Protein AF-A0A3M1HMU3-F1 (afdb_monomer_lite)

Sequence (70 aa):
PLDGEDIIYFSPFRPDPAAPYADIAKAEGIEMLDEDDARAQERAIRARLTQPMPPAGPKRVPYNLHDFVY

Foldseek 3Di:
DAAQVAEDEQEFDDQDPPDPCNVVCVVVVNDGDDPVVSVVVVVVVVVPDPADDPNGGHHYDYDDVVVDDD

Structure (mmCIF, N/CA/C/O backbone):
data_AF-A0A3M1HMU3-F1
#
_entry.id   AF-A0A3M1HMU3-F1
#
loop_
_atom_site.group_PDB
_atom_site.id
_atom_site.type_symbol
_atom_site.label_atom_id
_atom_site.label_alt_id
_atom_site.label_comp_id
_atom_site.label_asym_id
_atom_site.label_entity_id
_atom_site.label_seq_id
_atom_site.pdbx_PDB_ins_code
_atom_site.Cartn_x
_atom_site.Cartn_y
_atom_site.Cartn_z
_atom_site.occupancy
_atom_site.B_iso_or_equiv
_atom_site.auth_seq_id
_atom_site.auth_comp_id
_atom_site.auth_asym_id
_atom_site.auth_atom_id
_atom_site.pdbx_PDB_model_num
ATOM 1 N N . PRO A 1 1 ? 10.019 -14.453 -9.838 1.00 79.75 1 PRO A N 1
ATOM 2 C CA . PRO A 1 1 ? 10.183 -12.988 -10.001 1.00 79.75 1 PRO A CA 1
ATOM 3 C C . PRO A 1 1 ? 8.882 -12.426 -10.561 1.00 79.75 1 PRO A C 1
ATOM 5 O O . PRO A 1 1 ? 8.268 -13.145 -11.337 1.00 79.75 1 PRO A O 1
ATOM 8 N N . LEU A 1 2 ? 8.467 -11.224 -10.156 1.00 89.00 2 LEU A N 1
ATOM 9 C CA . LEU A 1 2 ? 7.329 -10.569 -10.808 1.00 89.00 2 LEU A CA 1
ATOM 10 C C . LEU A 1 2 ? 7.764 -10.041 -12.181 1.00 89.00 2 LEU A C 1
ATOM 12 O O . LEU A 1 2 ? 8.868 -9.494 -12.282 1.00 89.00 2 LEU A O 1
ATOM 16 N N . ASP A 1 3 ? 6.924 -10.191 -13.196 1.00 92.50 3 ASP A N 1
ATOM 17 C CA . ASP A 1 3 ? 7.194 -9.810 -14.583 1.00 92.50 3 ASP A CA 1
ATOM 18 C C . ASP A 1 3 ? 6.154 -8.818 -15.142 1.00 92.50 3 ASP A C 1
ATOM 20 O O . ASP A 1 3 ? 5.402 -8.197 -14.393 1.00 92.50 3 ASP A O 1
ATOM 24 N N . GLY A 1 4 ? 6.185 -8.572 -16.456 1.00 91.69 4 GLY A N 1
ATOM 25 C CA . GLY A 1 4 ? 5.323 -7.597 -17.134 1.00 91.69 4 GLY A CA 1
ATOM 26 C C . GLY A 1 4 ? 3.828 -7.930 -17.144 1.00 91.69 4 GLY A C 1
ATOM 27 O O . GLY A 1 4 ? 3.014 -7.030 -17.388 1.00 91.69 4 GLY A O 1
ATOM 28 N N . GLU A 1 5 ? 3.469 -9.186 -16.873 1.00 93.75 5 GLU A N 1
ATOM 29 C CA . GLU A 1 5 ? 2.082 -9.647 -16.790 1.00 93.75 5 GLU A CA 1
ATOM 30 C C . GLU A 1 5 ? 1.506 -9.484 -15.375 1.00 93.75 5 GLU A C 1
ATOM 32 O O . GLU A 1 5 ? 0.287 -9.469 -15.196 1.00 93.75 5 GLU A O 1
ATOM 37 N N . ASP A 1 6 ? 2.362 -9.274 -14.373 1.00 92.75 6 ASP A N 1
ATOM 38 C CA . ASP A 1 6 ? 1.952 -9.075 -12.988 1.00 92.75 6 ASP A CA 1
ATOM 39 C C . ASP A 1 6 ? 1.469 -7.645 -12.700 1.00 92.75 6 ASP A C 1
ATOM 41 O O . ASP A 1 6 ? 1.907 -6.650 -13.295 1.00 92.75 6 ASP A O 1
ATOM 45 N N . ILE A 1 7 ? 0.587 -7.532 -11.703 1.00 91.00 7 ILE A N 1
ATOM 46 C CA . ILE A 1 7 ? 0.043 -6.259 -11.227 1.00 91.00 7 ILE A CA 1
ATOM 47 C C . ILE A 1 7 ? 0.254 -6.130 -9.716 1.00 91.00 7 ILE A C 1
ATOM 49 O O . ILE A 1 7 ? -0.134 -6.996 -8.936 1.00 91.00 7 ILE A O 1
ATOM 53 N N . ILE A 1 8 ? 0.835 -5.008 -9.297 1.00 90.69 8 ILE A N 1
ATOM 54 C CA . ILE A 1 8 ? 0.921 -4.590 -7.898 1.00 90.69 8 ILE A CA 1
ATOM 55 C C . ILE A 1 8 ? -0.150 -3.531 -7.649 1.00 90.69 8 ILE A C 1
ATOM 57 O O . ILE A 1 8 ? -0.100 -2.434 -8.219 1.00 90.69 8 ILE A O 1
ATOM 61 N N . TYR A 1 9 ? -1.083 -3.858 -6.759 1.00 89.75 9 TYR A N 1
ATOM 62 C CA . TYR A 1 9 ? -2.133 -2.957 -6.301 1.00 89.75 9 TYR A CA 1
ATOM 63 C C . TYR A 1 9 ? -1.709 -2.216 -5.036 1.00 89.75 9 TYR A C 1
ATOM 65 O O . TYR A 1 9 ? -1.198 -2.814 -4.090 1.00 89.75 9 TYR A O 1
ATOM 73 N N . PHE A 1 10 ? -1.977 -0.914 -5.007 1.00 88.62 10 PHE A N 1
ATOM 74 C CA . PHE A 1 10 ? -1.866 -0.094 -3.806 1.00 88.62 10 PHE A CA 1
ATOM 75 C C . PHE A 1 10 ? -3.267 0.239 -3.303 1.00 88.62 10 PHE A C 1
ATOM 77 O O . PHE A 1 10 ? -3.971 1.029 -3.929 1.00 88.62 10 PHE A O 1
ATOM 84 N N . SER A 1 11 ? -3.673 -0.385 -2.197 1.00 86.25 11 SER A N 1
ATOM 85 C CA . SER A 1 11 ? -4.956 -0.125 -1.542 1.00 86.25 11 SER A CA 1
ATOM 86 C C . SER A 1 11 ? -4.721 0.531 -0.188 1.00 86.25 11 SER A C 1
ATOM 88 O O . SER A 1 11 ? -4.021 -0.057 0.639 1.00 86.25 11 SER A O 1
ATOM 90 N N . PRO A 1 12 ? -5.329 1.696 0.086 1.00 85.06 12 PRO A N 1
ATOM 91 C CA . PRO A 1 12 ? -5.412 2.209 1.443 1.00 85.06 12 PRO A CA 1
ATOM 92 C C . PRO A 1 12 ? -6.093 1.188 2.357 1.00 85.06 12 PRO A C 1
ATOM 94 O O . PRO A 1 12 ? -7.042 0.511 1.948 1.00 85.06 12 PRO A O 1
ATOM 97 N N . PHE A 1 13 ? -5.631 1.098 3.602 1.00 87.06 13 PHE A N 1
ATOM 98 C CA . PHE A 1 13 ? -6.349 0.355 4.629 1.00 87.06 13 PHE A CA 1
ATOM 99 C C . PHE A 1 13 ? -7.668 1.070 4.938 1.00 87.06 13 PHE A C 1
ATOM 101 O O . PHE A 1 13 ? -7.687 2.276 5.184 1.00 87.06 13 PHE A O 1
ATOM 108 N N . ARG A 1 14 ? -8.776 0.328 4.918 1.00 85.44 14 ARG A N 1
ATOM 109 C CA . ARG A 1 14 ? -10.099 0.812 5.315 1.00 85.44 14 ARG A CA 1
ATOM 110 C C . ARG A 1 14 ? -10.675 -0.191 6.312 1.00 85.44 14 ARG A C 1
ATOM 112 O O . ARG A 1 14 ? -10.872 -1.341 5.927 1.00 85.44 14 ARG A O 1
ATOM 119 N N . PRO A 1 15 ? -10.916 0.197 7.574 1.00 82.25 15 PRO A N 1
ATOM 120 C CA . PRO A 1 15 ? -11.532 -0.704 8.530 1.00 82.25 15 PRO A CA 1
ATOM 121 C C . PRO A 1 15 ? -12.977 -0.971 8.108 1.00 82.25 15 PRO A C 1
ATOM 123 O O . PRO A 1 15 ? -13.781 -0.048 7.981 1.00 82.25 15 PRO A O 1
ATOM 126 N N . ASP A 1 16 ? -13.297 -2.242 7.907 1.00 86.19 16 ASP A N 1
ATOM 127 C CA . ASP A 1 16 ? -14.657 -2.725 7.713 1.00 86.19 16 ASP A CA 1
ATOM 128 C C . ASP A 1 16 ? -15.015 -3.618 8.910 1.00 86.19 16 ASP A C 1
ATOM 130 O O . ASP A 1 16 ? -14.407 -4.676 9.064 1.00 86.19 16 ASP A O 1
ATOM 134 N N . PRO A 1 17 ? -15.974 -3.221 9.767 1.00 83.81 17 PRO A N 1
ATOM 135 C CA . PRO A 1 17 ? -16.392 -4.016 10.921 1.00 83.81 17 PRO A CA 1
ATOM 136 C C . PRO A 1 17 ? -16.921 -5.413 10.573 1.00 83.81 17 PRO A C 1
ATOM 138 O O . PRO A 1 17 ? -16.932 -6.281 11.441 1.00 83.81 17 PRO A O 1
ATOM 141 N N . ALA A 1 18 ? -17.386 -5.634 9.340 1.00 88.25 18 ALA A N 1
ATOM 142 C CA . ALA A 1 18 ? -17.848 -6.938 8.873 1.00 88.25 18 ALA A CA 1
ATOM 143 C C . ALA A 1 18 ? -16.709 -7.806 8.311 1.00 88.25 18 ALA A C 1
ATOM 145 O O . ALA A 1 18 ? -16.916 -8.990 8.033 1.00 88.25 18 ALA A O 1
ATOM 146 N N . ALA A 1 19 ? -15.511 -7.243 8.127 1.00 85.56 19 ALA A N 1
ATOM 147 C CA . ALA A 1 19 ? -14.403 -7.968 7.538 1.00 85.56 19 ALA A CA 1
ATOM 148 C C . ALA A 1 19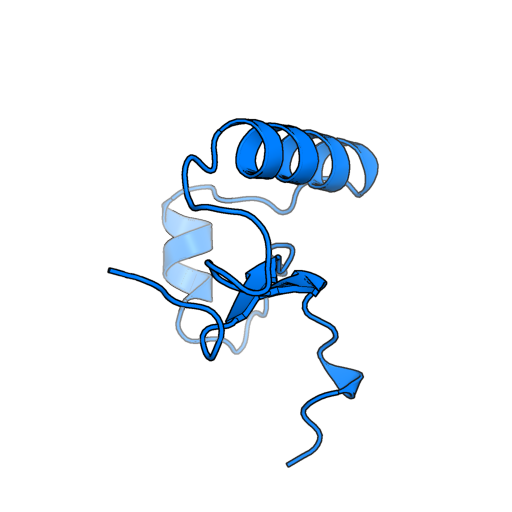 ? -13.720 -8.905 8.553 1.00 85.56 19 ALA A C 1
ATOM 150 O O . ALA A 1 19 ? -13.489 -8.517 9.700 1.00 85.56 19 ALA A O 1
ATOM 151 N N . PRO A 1 20 ? -13.274 -10.104 8.129 1.00 85.94 20 PRO A N 1
ATOM 152 C CA . PRO A 1 20 ? -12.602 -11.067 9.010 1.00 85.94 20 PRO A CA 1
ATOM 153 C C . PRO A 1 20 ? -11.332 -10.547 9.702 1.00 85.94 20 PRO A C 1
ATOM 155 O O . PRO A 1 20 ? -10.894 -11.115 10.697 1.00 85.94 20 PRO A O 1
ATOM 158 N N . TYR A 1 21 ? -10.715 -9.489 9.167 1.00 82.75 21 TYR A N 1
ATOM 159 C CA . TYR A 1 21 ? -9.491 -8.893 9.707 1.00 82.75 21 TYR A CA 1
ATOM 160 C C . TYR A 1 21 ? -9.746 -7.750 10.703 1.00 82.75 21 TYR A C 1
ATOM 162 O O . TYR A 1 21 ? -8.787 -7.228 11.272 1.00 82.75 21 TYR A O 1
ATOM 170 N N . ALA A 1 22 ? -11.002 -7.345 10.924 1.00 87.38 22 ALA A N 1
ATOM 171 C CA . ALA A 1 22 ? -11.341 -6.188 11.754 1.00 87.38 22 ALA A CA 1
ATOM 172 C C . ALA A 1 22 ? -10.872 -6.348 13.208 1.00 87.38 22 ALA A C 1
ATOM 174 O O . ALA A 1 22 ? -10.284 -5.428 13.780 1.00 87.38 22 ALA A O 1
ATOM 175 N N . ASP A 1 23 ? -11.072 -7.537 13.781 1.00 89.38 23 ASP A N 1
ATOM 176 C CA . ASP A 1 23 ? -10.671 -7.840 15.157 1.00 89.38 23 ASP A CA 1
ATOM 177 C C . ASP A 1 23 ? -9.151 -7.821 15.329 1.00 89.38 23 ASP A C 1
ATOM 179 O O . ASP A 1 23 ? -8.649 -7.327 16.338 1.00 89.38 23 ASP A O 1
ATOM 183 N N . ILE A 1 24 ? -8.414 -8.295 14.318 1.00 91.25 24 ILE A N 1
ATOM 184 C CA . ILE A 1 24 ? -6.947 -8.279 14.311 1.00 91.25 24 ILE A CA 1
ATOM 185 C C . ILE A 1 24 ? -6.452 -6.835 14.248 1.00 91.25 24 ILE A C 1
ATOM 187 O O . ILE A 1 24 ? -5.632 -6.434 15.067 1.00 91.25 24 ILE A O 1
ATOM 191 N N . ALA A 1 25 ? -6.986 -6.033 13.322 1.00 90.06 25 ALA A N 1
ATOM 192 C CA . ALA A 1 25 ? -6.607 -4.629 13.201 1.00 90.06 25 ALA A CA 1
ATOM 193 C C . ALA A 1 25 ? -6.844 -3.867 14.512 1.00 90.06 25 ALA A C 1
ATOM 195 O O . ALA A 1 25 ? -5.976 -3.129 14.968 1.00 90.06 25 ALA A O 1
ATOM 196 N N . LYS A 1 26 ? -7.984 -4.109 15.166 1.00 90.00 26 LYS A N 1
ATOM 197 C CA . LYS A 1 26 ? -8.300 -3.510 16.463 1.00 90.00 26 LYS A CA 1
ATOM 198 C C . LYS A 1 26 ? -7.358 -3.974 17.577 1.00 90.00 26 LYS A C 1
ATOM 200 O O . LYS A 1 26 ? -6.920 -3.145 18.368 1.00 90.00 26 LYS A O 1
ATOM 205 N N . ALA A 1 27 ? -7.071 -5.273 17.664 1.00 93.25 27 ALA A N 1
ATOM 206 C CA . ALA A 1 27 ? -6.191 -5.834 18.691 1.00 93.25 27 ALA A CA 1
ATOM 207 C C . ALA A 1 27 ? -4.754 -5.299 18.584 1.00 93.25 27 ALA A C 1
ATOM 209 O O . ALA A 1 27 ? -4.118 -5.044 19.604 1.00 93.25 27 ALA A O 1
ATOM 210 N N . GLU A 1 28 ? -4.284 -5.070 17.359 1.00 94.38 28 GLU A N 1
ATOM 211 C CA . GLU A 1 28 ? -2.952 -4.534 17.062 1.00 94.38 28 GLU A CA 1
ATOM 212 C C . GLU A 1 28 ? -2.902 -2.993 17.068 1.00 94.38 28 GLU A C 1
ATOM 214 O O . GLU A 1 28 ? -1.856 -2.406 16.795 1.00 94.38 28 GLU A O 1
ATOM 219 N N . GLY A 1 29 ? -4.020 -2.315 17.360 1.00 92.50 29 GLY A N 1
ATOM 220 C CA . GLY A 1 29 ? -4.091 -0.850 17.352 1.00 92.50 29 GLY A CA 1
ATOM 221 C C . GLY A 1 29 ? -3.836 -0.234 15.972 1.00 92.50 29 GLY A C 1
ATOM 222 O O . GLY A 1 29 ? -3.306 0.870 15.874 1.00 92.50 29 GLY A O 1
ATOM 223 N N . ILE A 1 30 ? -4.170 -0.956 14.899 1.00 90.75 30 ILE A N 1
ATOM 224 C CA . ILE A 1 30 ? -4.029 -0.478 13.525 1.00 90.75 30 ILE A CA 1
ATOM 225 C C . ILE A 1 30 ? -5.176 0.478 13.223 1.00 90.75 30 ILE A C 1
ATOM 227 O O . ILE A 1 30 ? -6.346 0.091 13.162 1.00 90.75 30 ILE A O 1
ATOM 231 N N . GLU A 1 31 ? -4.816 1.729 12.974 1.00 90.38 31 GLU A N 1
ATOM 232 C CA . GLU A 1 31 ? -5.749 2.789 12.625 1.00 90.38 31 GLU A CA 1
ATOM 233 C C . GLU A 1 31 ? -5.604 3.188 11.155 1.00 90.38 31 GLU A C 1
ATOM 235 O O . GLU A 1 31 ? -4.564 3.006 10.515 1.00 90.38 31 GLU A O 1
ATOM 240 N N . MET A 1 32 ? -6.687 3.724 10.599 1.00 90.38 32 MET A N 1
ATOM 241 C CA . MET A 1 32 ? -6.670 4.286 9.258 1.00 90.38 32 MET A CA 1
ATOM 242 C C . MET A 1 32 ? -5.879 5.595 9.272 1.00 90.38 32 MET A C 1
ATOM 244 O O . MET A 1 32 ? -6.197 6.496 10.044 1.00 90.38 32 MET A O 1
ATOM 248 N N . LEU A 1 33 ? -4.890 5.706 8.386 1.00 91.00 33 LEU A N 1
ATOM 249 C CA . LEU A 1 33 ? -4.206 6.973 8.140 1.00 91.00 33 LEU A CA 1
ATOM 250 C C . LEU A 1 33 ? -5.163 7.980 7.496 1.00 91.00 33 LEU A C 1
ATOM 252 O O . LEU A 1 33 ? -6.077 7.599 6.753 1.00 91.00 33 LEU A O 1
ATOM 256 N N . ASP A 1 34 ? -4.919 9.267 7.731 1.00 92.56 34 ASP A N 1
ATOM 257 C CA . ASP A 1 34 ? -5.541 10.292 6.904 1.00 92.56 34 ASP A CA 1
ATOM 258 C C . ASP A 1 34 ? -5.055 10.200 5.446 1.00 92.56 34 ASP A C 1
ATOM 260 O O . ASP A 1 34 ? -4.151 9.433 5.093 1.00 92.56 34 ASP A O 1
ATOM 264 N N . GLU A 1 35 ? -5.713 10.940 4.557 1.00 88.56 35 GLU A N 1
ATOM 265 C CA . GLU A 1 35 ? -5.459 10.820 3.125 1.00 88.56 35 GLU A CA 1
ATOM 266 C C . GLU A 1 35 ? -4.045 11.274 2.727 1.00 88.56 35 GLU A C 1
ATOM 268 O O . GLU A 1 35 ? -3.437 10.680 1.830 1.00 88.56 35 GLU A O 1
ATOM 273 N N . ASP A 1 36 ? -3.495 12.290 3.389 1.00 92.94 36 ASP A N 1
ATOM 274 C CA . ASP A 1 36 ? -2.182 12.829 3.048 1.00 92.94 36 ASP A CA 1
ATOM 275 C C . ASP A 1 36 ? -1.060 11.916 3.553 1.00 92.94 36 ASP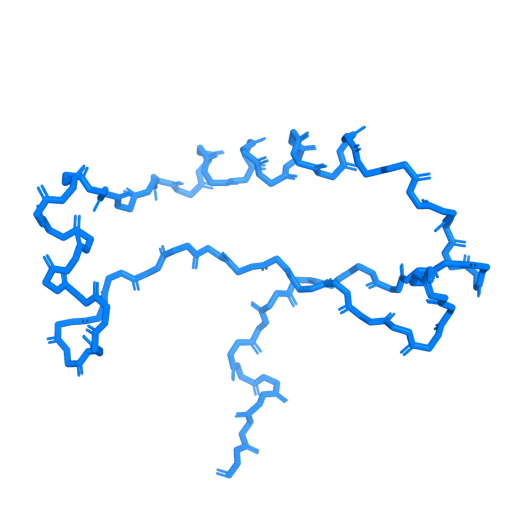 A C 1
ATOM 277 O O . ASP A 1 36 ? -0.109 11.642 2.805 1.00 92.94 36 ASP A O 1
ATOM 281 N N . ASP A 1 37 ? -1.217 11.355 4.751 1.00 94.12 37 ASP A N 1
ATOM 282 C CA . ASP A 1 37 ? -0.317 10.355 5.319 1.00 94.12 37 ASP A CA 1
ATOM 283 C C . ASP A 1 37 ? -0.358 9.044 4.530 1.00 94.12 37 ASP A C 1
ATOM 285 O O . ASP A 1 37 ? 0.693 8.479 4.206 1.00 94.12 37 ASP A O 1
ATOM 289 N N . ALA A 1 38 ? -1.546 8.586 4.120 1.00 91.38 38 ALA A N 1
ATOM 290 C CA . ALA A 1 38 ? -1.689 7.411 3.263 1.00 91.38 38 ALA A CA 1
ATOM 291 C C . ALA A 1 38 ? -0.967 7.606 1.918 1.00 91.38 38 ALA A C 1
ATOM 293 O O . ALA A 1 38 ? -0.204 6.739 1.478 1.00 91.38 38 ALA A O 1
ATOM 294 N N . ARG A 1 39 ? -1.126 8.777 1.282 1.00 90.12 39 ARG A N 1
ATOM 295 C CA . ARG A 1 39 ? -0.406 9.120 0.043 1.00 90.12 39 ARG A CA 1
ATOM 296 C C . ARG A 1 39 ? 1.105 9.199 0.267 1.00 90.12 39 ARG A C 1
ATOM 298 O O . ARG A 1 39 ? 1.875 8.790 -0.605 1.00 90.12 39 ARG A O 1
ATOM 305 N N . ALA A 1 40 ? 1.558 9.740 1.397 1.00 93.81 40 ALA A N 1
ATOM 306 C CA . ALA A 1 40 ? 2.979 9.809 1.733 1.00 93.81 40 ALA A CA 1
ATOM 307 C C . ALA A 1 40 ? 3.582 8.413 1.923 1.00 93.81 40 ALA A C 1
ATOM 309 O O . ALA A 1 40 ? 4.650 8.123 1.371 1.00 93.81 40 ALA A O 1
ATOM 310 N N . GLN A 1 41 ? 2.870 7.535 2.626 1.00 93.31 41 GLN A N 1
ATOM 311 C CA . GLN A 1 41 ? 3.251 6.142 2.807 1.00 93.31 41 GLN A CA 1
ATOM 312 C C . GLN A 1 41 ? 3.325 5.408 1.461 1.00 93.31 41 GLN A C 1
ATOM 314 O O . GLN A 1 41 ? 4.339 4.770 1.171 1.00 93.31 41 GLN A O 1
ATOM 319 N N . GLU A 1 42 ? 2.321 5.554 0.594 1.00 92.62 42 GLU A N 1
ATOM 320 C CA . GLU A 1 42 ? 2.327 4.947 -0.740 1.00 92.62 42 GLU A CA 1
ATOM 321 C C . GLU A 1 42 ? 3.542 5.396 -1.566 1.00 92.62 42 GLU A C 1
ATOM 323 O O . GLU A 1 42 ? 4.248 4.561 -2.141 1.00 92.62 42 GLU A O 1
ATOM 328 N N . ARG A 1 43 ? 3.842 6.705 -1.590 1.00 92.38 43 ARG A N 1
ATOM 329 C CA . ARG A 1 43 ? 5.043 7.233 -2.262 1.00 92.38 43 ARG A CA 1
ATOM 330 C C . ARG A 1 43 ? 6.318 6.587 -1.719 1.00 92.38 43 ARG A C 1
ATOM 332 O O . ARG A 1 43 ? 7.185 6.201 -2.504 1.00 92.38 43 ARG A O 1
ATOM 339 N N . ALA A 1 44 ? 6.424 6.435 -0.399 1.00 95.00 44 ALA A N 1
ATOM 340 C CA . ALA A 1 44 ? 7.582 5.820 0.242 1.00 95.00 44 ALA A CA 1
ATOM 341 C C . ALA A 1 44 ? 7.727 4.326 -0.104 1.00 95.00 44 ALA A C 1
ATOM 343 O O . ALA A 1 44 ? 8.849 3.849 -0.282 1.00 95.00 44 ALA A O 1
ATOM 344 N N . ILE A 1 45 ? 6.619 3.589 -0.235 1.00 92.38 45 ILE A N 1
ATOM 345 C CA . ILE A 1 45 ? 6.631 2.188 -0.682 1.00 92.38 45 ILE A CA 1
ATOM 346 C C . ILE A 1 45 ? 7.063 2.115 -2.150 1.00 92.38 45 ILE A C 1
ATOM 348 O O . ILE A 1 45 ? 7.990 1.376 -2.481 1.00 92.38 45 ILE A O 1
ATOM 352 N N . ARG A 1 46 ? 6.457 2.924 -3.030 1.00 90.88 46 ARG A N 1
ATOM 353 C CA . ARG A 1 46 ? 6.785 2.963 -4.468 1.00 90.88 46 ARG A CA 1
ATOM 354 C C . ARG A 1 46 ? 8.260 3.257 -4.724 1.00 90.88 46 ARG A C 1
ATOM 356 O O . ARG A 1 46 ? 8.842 2.645 -5.617 1.00 90.88 46 ARG A O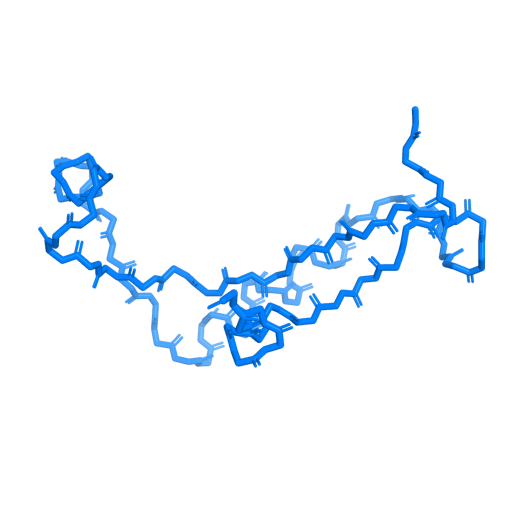 1
ATOM 363 N N . ALA A 1 47 ? 8.855 4.155 -3.940 1.00 91.75 47 ALA A N 1
ATOM 364 C CA . ALA A 1 47 ? 10.269 4.512 -4.039 1.00 91.75 47 ALA A CA 1
ATOM 365 C C . ALA A 1 47 ? 11.224 3.365 -3.659 1.00 91.75 47 ALA A C 1
ATOM 367 O O . ALA A 1 47 ? 12.378 3.372 -4.077 1.00 91.75 47 ALA A O 1
ATOM 368 N N . ARG A 1 48 ? 10.758 2.381 -2.878 1.00 92.75 48 ARG A N 1
ATOM 369 C CA . ARG A 1 48 ? 11.553 1.225 -2.432 1.00 92.75 48 ARG A CA 1
ATOM 370 C C . ARG A 1 48 ? 11.345 -0.031 -3.280 1.00 92.75 48 ARG A C 1
ATOM 372 O O . ARG A 1 48 ? 12.042 -1.019 -3.065 1.00 92.75 48 ARG A O 1
ATOM 379 N N . LEU A 1 49 ?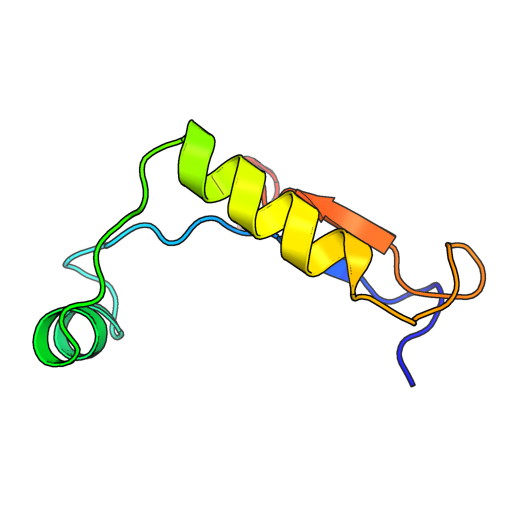 10.417 -0.013 -4.237 1.00 90.56 49 LEU A N 1
ATOM 380 C CA . LEU A 1 49 ? 10.217 -1.125 -5.164 1.00 90.56 49 LEU A CA 1
ATOM 381 C C . LEU A 1 49 ? 11.370 -1.203 -6.169 1.00 90.56 49 LEU A C 1
ATOM 383 O O . LEU A 1 49 ? 11.514 -0.333 -7.029 1.00 90.56 49 LEU A O 1
ATOM 387 N N . THR A 1 50 ? 12.157 -2.272 -6.071 1.00 91.12 50 THR A N 1
ATOM 388 C CA . THR A 1 50 ? 13.343 -2.530 -6.901 1.00 91.12 50 THR A CA 1
ATOM 389 C C . THR A 1 50 ? 13.034 -3.283 -8.195 1.00 91.12 50 THR A C 1
ATOM 391 O O . THR A 1 50 ? 13.928 -3.470 -9.019 1.00 91.12 50 THR A O 1
ATOM 394 N N . GLN A 1 51 ? 11.788 -3.726 -8.390 1.00 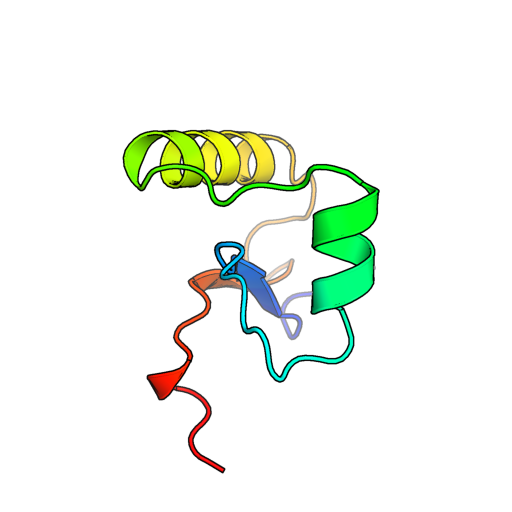90.44 51 GLN A N 1
ATOM 395 C CA . GLN A 1 51 ? 11.377 -4.423 -9.605 1.00 90.44 51 GLN A CA 1
ATOM 396 C C . GLN A 1 51 ? 11.548 -3.516 -10.832 1.00 90.44 51 GLN A C 1
ATOM 398 O O . GLN A 1 51 ? 11.271 -2.312 -10.730 1.00 90.44 51 GLN A O 1
ATOM 403 N N . PRO A 1 52 ? 11.934 -4.080 -11.993 1.00 90.44 52 PRO A N 1
ATOM 404 C CA . PRO A 1 52 ? 11.988 -3.336 -13.242 1.00 90.44 52 PRO A CA 1
ATOM 405 C C . PRO A 1 52 ? 10.665 -2.625 -13.542 1.00 90.44 52 PRO A C 1
ATOM 407 O O . PRO A 1 52 ? 9.590 -3.052 -13.117 1.00 90.44 52 PRO A O 1
ATOM 410 N N . MET A 1 53 ? 10.743 -1.532 -14.295 1.00 88.06 53 MET A N 1
ATOM 411 C CA . MET A 1 53 ? 9.543 -0.864 -14.792 1.00 88.06 53 MET A CA 1
ATOM 412 C C . MET A 1 53 ? 8.889 -1.700 -15.904 1.00 88.06 53 MET A C 1
ATOM 414 O O . MET A 1 53 ? 9.600 -2.387 -16.648 1.00 88.06 53 MET A O 1
ATOM 418 N N . PRO A 1 54 ? 7.556 -1.620 -16.070 1.00 87.06 54 PRO A N 1
ATOM 419 C CA . PRO A 1 54 ? 6.885 -2.170 -17.241 1.00 87.06 54 PRO A CA 1
ATOM 420 C C . PRO A 1 54 ? 7.541 -1.699 -18.551 1.00 87.06 54 PRO A C 1
ATOM 422 O O . PRO A 1 54 ? 7.948 -0.537 -18.636 1.00 87.06 54 PRO A O 1
ATOM 425 N N . PRO A 1 55 ? 7.646 -2.567 -19.577 1.00 90.69 55 PRO A N 1
ATOM 426 C CA . PRO A 1 55 ? 7.059 -3.910 -19.658 1.00 90.69 55 PRO A CA 1
ATOM 427 C C . PRO A 1 55 ? 7.922 -5.031 -19.049 1.00 90.69 55 PRO A C 1
ATOM 429 O O . PRO A 1 55 ? 7.502 -6.178 -19.051 1.00 90.69 55 PRO A O 1
ATOM 432 N N . ALA A 1 56 ? 9.126 -4.738 -18.548 1.00 89.50 56 ALA A N 1
ATOM 433 C CA . ALA A 1 56 ? 10.041 -5.762 -18.028 1.00 89.50 56 ALA A CA 1
ATOM 434 C C . ALA A 1 56 ? 9.726 -6.204 -16.586 1.00 89.50 56 ALA A C 1
ATOM 436 O O . ALA A 1 56 ? 10.284 -7.187 -16.104 1.00 89.50 56 ALA A O 1
ATOM 437 N N . GLY A 1 57 ? 8.868 -5.464 -15.885 1.00 91.00 57 GLY A N 1
ATOM 438 C CA . GLY A 1 57 ? 8.389 -5.790 -14.547 1.00 91.00 57 GLY A CA 1
ATOM 439 C C . GLY A 1 57 ? 6.944 -5.331 -14.339 1.00 91.00 57 GLY A C 1
ATOM 440 O O . GLY A 1 57 ? 6.327 -4.803 -15.269 1.00 91.00 57 GLY A O 1
ATOM 441 N N . PRO A 1 58 ? 6.403 -5.515 -13.126 1.00 94.31 58 PRO A N 1
ATOM 442 C CA . PRO A 1 58 ? 4.971 -5.464 -12.874 1.00 94.31 58 PRO A CA 1
ATOM 443 C C . PRO A 1 58 ? 4.374 -4.079 -13.078 1.00 94.31 58 PRO A C 1
ATOM 445 O O . PRO A 1 58 ? 4.964 -3.047 -12.726 1.00 94.31 58 PRO A O 1
ATOM 448 N N . LYS A 1 59 ? 3.133 -4.063 -13.567 1.00 91.69 59 LYS A N 1
ATOM 449 C CA . LYS A 1 59 ? 2.302 -2.859 -13.623 1.00 91.69 59 LYS A CA 1
ATOM 450 C C . LYS A 1 59 ? 1.942 -2.448 -12.200 1.00 91.69 59 LYS A C 1
ATOM 452 O O . LYS A 1 59 ? 1.599 -3.275 -11.364 1.00 91.69 59 LYS A O 1
ATOM 457 N N . ARG A 1 60 ? 2.020 -1.154 -11.906 1.00 89.94 60 ARG A N 1
ATOM 458 C CA . ARG A 1 60 ? 1.712 -0.605 -10.579 1.00 89.94 60 ARG A CA 1
ATOM 459 C C . ARG A 1 60 ? 0.467 0.254 -10.702 1.00 89.94 60 ARG A C 1
ATOM 461 O O . ARG A 1 60 ? 0.525 1.284 -11.370 1.00 89.94 60 ARG A O 1
ATOM 468 N N . VAL A 1 61 ? -0.624 -0.134 -10.055 1.00 85.38 61 VAL A N 1
ATOM 469 C CA . VAL A 1 61 ? -1.928 0.529 -10.208 1.00 85.38 61 VAL A CA 1
ATOM 470 C C . VAL A 1 61 ? -2.508 0.923 -8.849 1.00 85.38 61 VAL A C 1
ATOM 472 O O . VAL A 1 61 ? -2.254 0.234 -7.854 1.00 85.38 61 VAL A O 1
ATOM 475 N N . PRO A 1 62 ? -3.249 2.042 -8.762 1.00 79.50 62 PRO A N 1
ATOM 476 C CA . PRO A 1 62 ? -4.093 2.274 -7.601 1.00 79.50 62 PRO A CA 1
ATOM 477 C C . PRO A 1 62 ? -5.143 1.161 -7.532 1.00 79.50 62 PRO A C 1
ATOM 479 O O . PRO A 1 62 ? -5.667 0.725 -8.557 1.00 79.50 62 PRO A O 1
ATOM 482 N N . TYR A 1 63 ? -5.438 0.682 -6.330 1.00 75.31 63 TYR A N 1
ATOM 483 C CA . TYR A 1 63 ? -6.576 -0.198 -6.132 1.00 75.31 63 TYR A CA 1
ATOM 484 C C . TYR A 1 63 ? -7.849 0.643 -6.169 1.00 75.31 63 TYR A C 1
ATOM 486 O O . TYR A 1 63 ? -8.094 1.456 -5.278 1.00 75.31 63 TYR A O 1
ATOM 494 N N . ASN A 1 64 ? -8.649 0.462 -7.212 1.00 67.44 64 ASN A N 1
ATOM 495 C CA . ASN A 1 64 ? -9.979 1.034 -7.297 1.00 67.44 64 ASN A CA 1
ATOM 496 C C . ASN A 1 64 ? -10.991 -0.095 -7.114 1.00 67.44 64 ASN A C 1
ATOM 498 O O . ASN A 1 64 ? -11.131 -0.955 -7.980 1.00 67.44 64 ASN A O 1
ATOM 502 N N . LEU A 1 65 ? -11.701 -0.093 -5.984 1.00 60.50 65 LEU A N 1
ATOM 503 C CA . LEU A 1 65 ? -12.717 -1.105 -5.683 1.00 60.50 65 LEU A CA 1
ATOM 504 C C . LEU A 1 65 ? -13.813 -1.154 -6.769 1.00 60.50 65 LEU A C 1
ATOM 506 O O . LEU A 1 65 ? -14.378 -2.212 -7.019 1.00 60.50 65 LEU A O 1
ATOM 510 N N . HIS A 1 66 ? -14.080 -0.032 -7.453 1.00 54.81 66 HIS A N 1
ATOM 511 C CA . HIS A 1 66 ? -15.062 0.042 -8.541 1.00 54.81 66 HIS A CA 1
ATOM 512 C C . HIS A 1 66 ? -14.628 -0.674 -9.828 1.00 54.81 66 HIS A C 1
ATOM 514 O O . HIS A 1 66 ? -15.481 -0.948 -10.666 1.00 54.81 66 HIS A O 1
ATOM 520 N N . ASP A 1 67 ? -13.343 -1.002 -9.986 1.00 5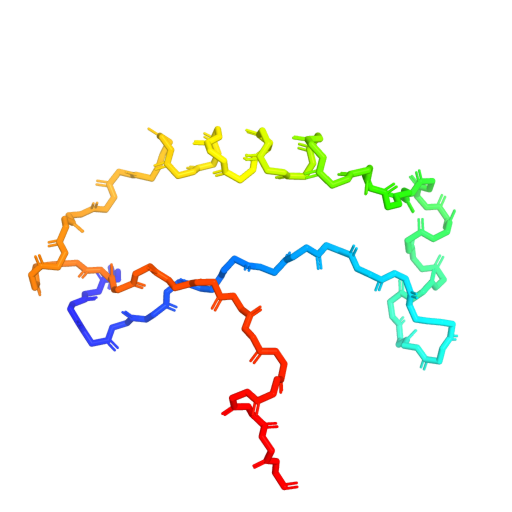2.69 67 ASP A N 1
ATOM 521 C CA . ASP A 1 67 ? -12.848 -1.740 -11.157 1.00 52.69 67 ASP A CA 1
ATOM 522 C C . ASP A 1 67 ? -13.052 -3.262 -11.006 1.00 52.69 67 ASP A C 1
ATOM 524 O O . ASP A 1 67 ? -12.856 -4.016 -11.958 1.00 52.69 67 ASP A O 1
ATOM 528 N N . PHE A 1 68 ? -13.489 -3.715 -9.824 1.00 51.31 68 PHE A N 1
ATOM 529 C CA . PHE A 1 68 ? -13.759 -5.113 -9.481 1.00 51.31 68 PHE A CA 1
ATOM 530 C C . PHE A 1 68 ? -15.237 -5.308 -9.120 1.00 51.31 68 PHE A C 1
ATOM 532 O O . PHE A 1 68 ? -15.577 -5.768 -8.031 1.00 51.31 68 PHE A O 1
ATOM 539 N N . VAL A 1 69 ? -16.137 -4.922 -10.024 1.00 39.09 69 VAL A N 1
ATOM 540 C CA . VAL A 1 69 ? -17.542 -5.340 -9.934 1.00 39.09 69 VAL A CA 1
ATOM 541 C C . VAL A 1 69 ? -17.608 -6.805 -10.371 1.00 39.09 69 VAL A C 1
ATOM 543 O O . VAL A 1 69 ? -17.400 -7.099 -11.549 1.00 39.09 69 VAL A O 1
ATOM 546 N N . TYR A 1 70 ? -17.840 -7.708 -9.418 1.00 39.94 70 TYR A N 1
ATOM 547 C CA . TYR A 1 70 ? -18.231 -9.097 -9.680 1.00 39.94 70 TYR A CA 1
ATOM 548 C C . TYR A 1 70 ? -19.753 -9.219 -9.719 1.00 39.94 70 TYR A C 1
ATOM 550 O O . TYR A 1 70 ? -20.411 -8.569 -8.873 1.00 39.94 70 TYR A O 1
#

Secondary structure (DSSP, 8-state):
---TT-EEEE------TTSTTHHHHHHTT--PPPHHHHHHHHHHHHHH--SPPTTSS-EEEE--GGG---

Radius of gyration: 14.68 Å; chains: 1; bounding box: 32×26×38 Å

pLDDT: mean 85.77, std 12.14, range [39.09, 95.0]